Protein AF-A0AAX3INW8-F1 (afdb_monomer_lite)

InterPro domains:
  IPR059570 HI_1489-like, N-terminal domain [PF27180] (1-56)

pLDDT: mean 84.74, std 12.93, range [37.66, 93.94]

Foldseek 3Di:
DPQQADPPPRDGQALVVLCVDPVSVVVLVVLVVPDDPSSVVVVVVSCSRHPDPPPD

Secondary structure (DSSP, 8-state):
--TTB-TTT--B--HHHHHHSHHHHHHHHHHHHS-HHHHHHHHHHHGGGSPPP---

Radius of gyration: 12.79 Å; chains: 1; bounding box: 24×31×30 Å

Structure (mmCIF, N/CA/C/O backbone):
data_AF-A0AAX3INW8-F1
#
_entry.id   AF-A0AAX3INW8-F1
#
loop_
_atom_site.group_PDB
_atom_site.id
_atom_site.type_symbol
_atom_site.label_atom_id
_atom_site.label_alt_id
_atom_site.label_comp_id
_atom_site.label_asym_id
_atom_site.label_entity_id
_atom_site.label_seq_id
_atom_site.pdbx_PDB_ins_code
_atom_site.Cartn_x
_atom_site.Cartn_y
_atom_site.Cartn_z
_atom_site.occupa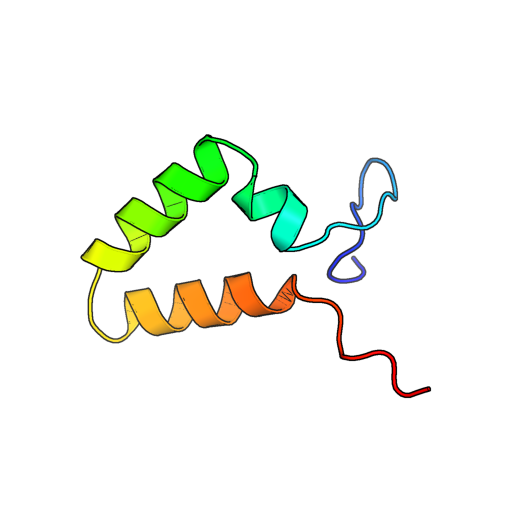ncy
_atom_site.B_iso_or_equiv
_atom_site.auth_seq_id
_atom_site.auth_comp_id
_atom_site.auth_asym_id
_atom_site.auth_atom_id
_atom_site.pdbx_PDB_model_num
ATOM 1 N N . MET A 1 1 ? -7.331 -0.378 -19.442 1.00 61.34 1 MET A N 1
ATOM 2 C CA . MET A 1 1 ? -6.262 -0.210 -18.435 1.00 61.34 1 MET A CA 1
ATOM 3 C C . MET A 1 1 ? -5.994 -1.573 -17.821 1.00 61.34 1 MET A C 1
ATOM 5 O O . MET A 1 1 ? -6.942 -2.199 -17.366 1.00 61.34 1 MET A O 1
ATOM 9 N N . LYS A 1 2 ? -4.757 -2.073 -17.888 1.00 75.00 2 LYS A N 1
ATOM 10 C CA . LYS A 1 2 ? -4.377 -3.297 -17.173 1.00 75.00 2 LYS A CA 1
ATOM 11 C C . LYS A 1 2 ? -4.092 -2.888 -15.728 1.00 75.00 2 LYS A C 1
ATOM 13 O O . LYS A 1 2 ? -3.333 -1.946 -15.514 1.00 75.00 2 LYS A O 1
ATOM 18 N N . LEU A 1 3 ? -4.747 -3.527 -14.764 1.00 81.19 3 LEU A N 1
ATOM 19 C CA . LEU A 1 3 ? -4.472 -3.289 -13.347 1.00 81.19 3 LEU A CA 1
ATOM 20 C C . LEU A 1 3 ? -2.977 -3.544 -13.083 1.00 81.19 3 LEU A C 1
ATOM 22 O O . LEU A 1 3 ? -2.386 -4.408 -13.734 1.00 81.19 3 LEU A O 1
ATOM 26 N N . CYS A 1 4 ? -2.360 -2.744 -12.213 1.00 87.38 4 CYS A N 1
ATOM 27 C CA . CYS A 1 4 ? -0.909 -2.741 -11.970 1.00 87.38 4 CYS A CA 1
ATOM 28 C C . CYS A 1 4 ? -0.029 -2.283 -13.153 1.00 87.38 4 CYS A C 1
ATOM 30 O O . CYS A 1 4 ? 1.180 -2.468 -13.106 1.00 87.38 4 CYS A O 1
ATOM 32 N N . ARG A 1 5 ? -0.585 -1.661 -14.204 1.00 89.44 5 ARG A N 1
ATOM 33 C CA . ARG A 1 5 ? 0.187 -1.028 -15.290 1.00 89.44 5 ARG A CA 1
ATOM 34 C C . ARG A 1 5 ? -0.234 0.432 -15.436 1.00 89.44 5 ARG A C 1
ATOM 36 O O . ARG A 1 5 ? -1.413 0.717 -15.650 1.00 89.44 5 ARG A O 1
ATOM 43 N N . CYS A 1 6 ? 0.716 1.361 -15.354 1.00 87.69 6 CYS A N 1
ATOM 44 C CA . CYS A 1 6 ? 0.427 2.782 -15.528 1.00 87.69 6 CYS A CA 1
ATOM 45 C C . CYS A 1 6 ? -0.040 3.060 -16.968 1.00 87.69 6 CYS A C 1
ATOM 47 O O . CYS A 1 6 ? 0.685 2.734 -17.907 1.00 87.69 6 CYS A O 1
ATOM 49 N N . PRO A 1 7 ? -1.209 3.686 -17.189 1.00 88.75 7 PRO A N 1
ATOM 50 C CA . PRO A 1 7 ? -1.686 3.990 -18.538 1.00 88.75 7 PRO A CA 1
ATOM 51 C C . PRO A 1 7 ? -0.920 5.141 -19.212 1.00 88.75 7 PRO A C 1
ATOM 53 O O . PRO A 1 7 ? -1.142 5.385 -20.391 1.00 88.75 7 PRO A O 1
ATOM 56 N N . ILE A 1 8 ? -0.064 5.857 -18.471 1.00 93.94 8 ILE A N 1
ATOM 57 C CA . ILE A 1 8 ? 0.690 7.021 -18.960 1.00 93.94 8 ILE A CA 1
ATOM 58 C C . ILE A 1 8 ? 2.105 6.606 -19.364 1.00 93.94 8 ILE A C 1
ATOM 60 O O . ILE A 1 8 ? 2.500 6.777 -20.510 1.00 93.94 8 ILE A O 1
ATOM 64 N N . CYS A 1 9 ? 2.875 6.047 -18.426 1.00 93.94 9 CYS A N 1
ATOM 65 C CA . CYS A 1 9 ? 4.273 5.670 -18.661 1.00 93.94 9 CYS A CA 1
ATOM 66 C C . CYS A 1 9 ? 4.469 4.179 -18.940 1.00 93.94 9 CYS A C 1
ATOM 68 O O . CYS A 1 9 ? 5.580 3.757 -19.239 1.00 93.94 9 CYS A O 1
ATOM 70 N N . HIS A 1 10 ? 3.410 3.370 -18.839 1.00 89.50 10 HIS A N 1
ATOM 71 C CA . HIS A 1 10 ? 3.472 1.927 -19.045 1.00 89.50 10 HIS A CA 1
ATOM 72 C C . HIS A 1 10 ? 4.444 1.214 -18.092 1.00 89.50 10 HIS A C 1
ATOM 74 O O . HIS A 1 10 ? 4.831 0.093 -18.390 1.00 89.50 10 HIS A O 1
ATOM 80 N N . SER A 1 11 ? 4.825 1.800 -16.956 1.00 88.81 11 SER A N 1
ATOM 81 C CA . SER A 1 11 ? 5.548 1.079 -15.902 1.00 88.81 11 SER A CA 1
ATOM 82 C C . SER A 1 11 ? 4.614 0.150 -15.128 1.00 88.81 11 SER A C 1
ATOM 84 O O . SER A 1 11 ? 3.400 0.383 -15.066 1.00 88.81 11 SER A O 1
ATOM 86 N N . ASP A 1 12 ? 5.181 -0.891 -14.523 1.00 89.12 12 ASP A N 1
ATOM 87 C CA . ASP A 1 12 ? 4.459 -1.733 -13.574 1.00 89.12 12 ASP A CA 1
ATOM 88 C C . ASP A 1 12 ? 4.319 -1.004 -12.230 1.00 89.12 12 ASP A C 1
ATOM 90 O O . ASP A 1 12 ? 5.247 -0.355 -11.747 1.00 89.12 12 ASP A O 1
ATOM 94 N N . ILE A 1 13 ? 3.120 -1.061 -11.656 1.00 88.19 13 ILE A N 1
ATOM 95 C CA . ILE A 1 13 ? 2.777 -0.457 -10.369 1.00 88.19 13 ILE A CA 1
ATOM 96 C C . ILE A 1 13 ? 2.733 -1.586 -9.349 1.00 88.19 13 ILE A C 1
ATOM 98 O O . ILE A 1 13 ? 1.867 -2.459 -9.427 1.00 88.19 13 ILE A O 1
ATOM 102 N N . HIS A 1 14 ? 3.649 -1.544 -8.387 1.00 87.56 14 HIS A N 1
ATOM 103 C CA . HIS A 1 14 ? 3.712 -2.496 -7.286 1.00 87.56 14 HIS A CA 1
ATOM 104 C C . HIS A 1 14 ? 3.167 -1.861 -6.014 1.00 87.56 14 HIS A C 1
ATOM 106 O O . HIS A 1 14 ? 3.478 -0.708 -5.718 1.00 87.56 14 HIS A O 1
ATOM 112 N N . LEU A 1 15 ? 2.392 -2.629 -5.244 1.00 88.25 15 LEU A N 1
ATOM 113 C CA . LEU A 1 15 ? 1.899 -2.186 -3.942 1.00 88.25 15 LEU A CA 1
ATOM 114 C C . LEU A 1 15 ? 3.034 -1.667 -3.053 1.00 88.25 15 LEU A C 1
ATOM 116 O O . LEU A 1 15 ? 2.887 -0.603 -2.472 1.00 88.25 15 LEU A O 1
ATOM 120 N N . ASP A 1 16 ? 4.170 -2.362 -3.002 1.00 87.31 16 ASP A N 1
ATOM 121 C CA . ASP A 1 16 ? 5.296 -1.976 -2.144 1.00 87.31 16 ASP A CA 1
ATOM 122 C C . ASP A 1 16 ? 5.809 -0.566 -2.479 1.00 87.31 16 ASP A C 1
ATOM 124 O O . ASP A 1 16 ? 5.955 0.260 -1.584 1.00 87.31 16 ASP A O 1
ATOM 128 N N . ALA A 1 17 ? 5.937 -0.239 -3.770 1.00 87.75 17 ALA A N 1
ATOM 129 C CA . ALA A 1 17 ? 6.326 1.099 -4.219 1.00 87.75 17 ALA A CA 1
ATOM 130 C C . ALA A 1 17 ? 5.291 2.176 -3.842 1.00 87.75 17 ALA A C 1
ATOM 132 O O . ALA A 1 17 ? 5.658 3.306 -3.537 1.00 87.75 17 ALA A O 1
ATOM 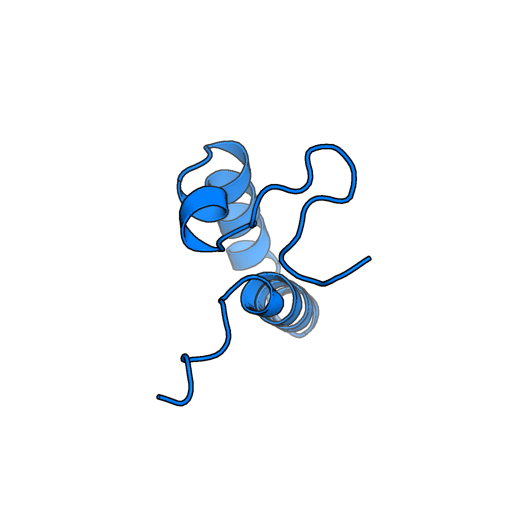133 N N . LEU A 1 18 ? 3.995 1.835 -3.822 1.00 86.44 18 LEU A N 1
ATOM 134 C CA . LEU A 1 18 ? 2.945 2.746 -3.351 1.00 86.44 18 LEU A CA 1
ATOM 135 C C . LEU A 1 18 ? 2.999 2.959 -1.832 1.00 86.44 18 LEU A C 1
ATOM 137 O O . LEU A 1 18 ? 2.595 4.016 -1.367 1.00 86.44 18 LEU A O 1
ATOM 141 N N . LEU A 1 19 ? 3.465 1.975 -1.056 1.00 85.75 19 LEU A N 1
ATOM 142 C CA . LEU A 1 19 ? 3.591 2.075 0.406 1.00 85.75 19 LEU A CA 1
ATOM 143 C C . LEU A 1 19 ? 4.901 2.734 0.860 1.00 85.75 19 LEU A C 1
ATOM 145 O O . LEU A 1 19 ? 5.028 3.140 2.019 1.00 85.75 19 LEU A O 1
ATOM 149 N N . GLU A 1 20 ? 5.895 2.801 -0.019 1.00 88.62 20 GLU A N 1
ATOM 150 C CA . GLU A 1 20 ? 7.138 3.532 0.223 1.00 88.62 20 GLU A CA 1
ATOM 151 C C . GLU A 1 20 ? 6.970 5.044 0.068 1.00 88.62 20 GLU A C 1
ATOM 153 O O . GLU A 1 20 ? 7.680 5.791 0.738 1.00 88.62 20 GLU A O 1
ATOM 158 N N . ASP A 1 21 ? 6.007 5.480 -0.744 1.00 91.00 21 ASP A N 1
ATOM 159 C CA . ASP A 1 21 ? 5.649 6.885 -0.916 1.00 91.00 21 ASP A CA 1
ATOM 160 C C . ASP A 1 21 ? 4.986 7.479 0.342 1.00 91.00 21 ASP A C 1
ATOM 162 O O . ASP A 1 21 ? 4.133 6.853 0.983 1.00 91.00 21 ASP A O 1
ATOM 166 N N . ASP A 1 22 ? 5.355 8.717 0.681 1.00 92.94 22 ASP A N 1
ATOM 167 C CA . ASP A 1 22 ? 4.855 9.407 1.874 1.00 92.94 22 ASP A CA 1
ATOM 168 C C . ASP A 1 22 ? 3.330 9.588 1.839 1.00 92.94 22 ASP A C 1
ATOM 170 O O . ASP A 1 22 ? 2.658 9.357 2.850 1.00 92.94 22 ASP A O 1
ATOM 174 N N . ALA A 1 23 ? 2.757 9.914 0.673 1.0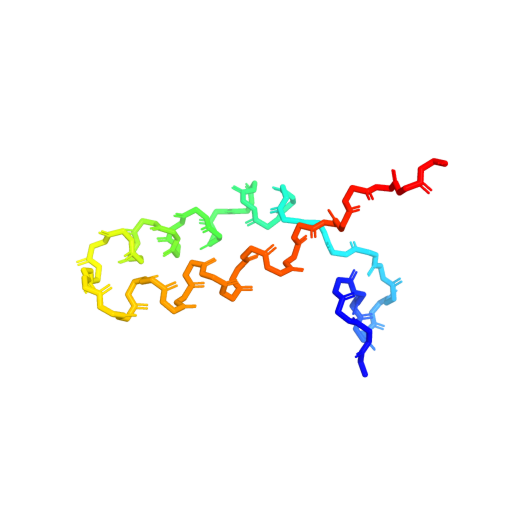0 91.25 23 ALA A N 1
ATOM 175 C CA . ALA A 1 23 ? 1.311 10.061 0.532 1.00 91.25 23 ALA A CA 1
ATOM 176 C C . ALA A 1 23 ? 0.596 8.706 0.646 1.00 91.25 23 ALA A C 1
ATOM 178 O O . ALA A 1 23 ? -0.499 8.620 1.207 1.00 91.25 23 ALA A O 1
ATOM 179 N N . GLY A 1 24 ? 1.222 7.625 0.172 1.00 90.19 24 GLY A N 1
ATOM 180 C CA . GLY A 1 24 ? 0.727 6.263 0.369 1.00 90.19 24 GLY A CA 1
ATOM 181 C C . GLY A 1 24 ? 0.663 5.854 1.843 1.00 90.19 24 GLY A C 1
ATOM 182 O O . GLY A 1 24 ? -0.346 5.303 2.298 1.00 90.19 24 GLY A O 1
ATOM 183 N N . ARG A 1 25 ? 1.702 6.177 2.620 1.00 90.19 25 ARG A N 1
ATOM 184 C CA . ARG A 1 25 ? 1.731 5.929 4.072 1.00 90.19 25 ARG A CA 1
ATOM 185 C C . ARG A 1 25 ? 0.683 6.741 4.817 1.00 90.19 25 ARG A C 1
ATOM 187 O O . ARG A 1 25 ? -0.043 6.182 5.641 1.00 90.19 25 ARG A O 1
ATOM 194 N N . GLU A 1 26 ? 0.580 8.032 4.515 1.00 93.31 26 GLU A N 1
ATOM 195 C CA . GLU A 1 26 ? -0.426 8.913 5.110 1.00 93.31 26 GLU A CA 1
ATOM 196 C C . GLU A 1 26 ? -1.844 8.400 4.823 1.00 93.31 26 GLU A C 1
ATOM 198 O O . GLU A 1 26 ? -2.655 8.254 5.742 1.00 93.31 26 GLU A O 1
ATOM 203 N N . MET A 1 27 ? -2.125 8.026 3.569 1.00 91.88 27 MET A N 1
ATOM 204 C CA . MET A 1 27 ? -3.414 7.466 3.160 1.00 91.88 27 MET A CA 1
ATOM 205 C C . MET A 1 27 ? -3.768 6.207 3.960 1.00 91.88 27 MET A C 1
ATOM 207 O O . MET A 1 27 ? -4.893 6.091 4.451 1.00 91.88 27 MET A O 1
ATOM 211 N N . LEU A 1 28 ? -2.831 5.267 4.132 1.00 89.38 28 LEU A N 1
ATOM 212 C CA . LEU A 1 28 ? -3.081 4.076 4.948 1.00 89.38 28 LEU A CA 1
ATOM 213 C C . LEU A 1 28 ? -3.366 4.420 6.413 1.00 89.38 28 LEU A C 1
ATOM 215 O O . LEU A 1 28 ? -4.256 3.815 7.017 1.00 89.38 28 LEU A O 1
ATOM 219 N N . GLY A 1 29 ? -2.662 5.410 6.966 1.00 90.75 29 GLY A N 1
ATOM 220 C CA . GLY A 1 29 ? -2.946 5.960 8.290 1.00 90.75 29 GLY A CA 1
ATOM 221 C C . GLY A 1 29 ? -4.392 6.447 8.404 1.00 90.75 29 GLY A C 1
ATOM 222 O O . GLY A 1 29 ? -5.120 6.039 9.310 1.00 90.75 29 GLY A O 1
ATOM 223 N N . LEU A 1 30 ? -4.862 7.244 7.444 1.00 92.25 30 LEU A N 1
ATOM 224 C CA . LEU A 1 30 ? -6.249 7.719 7.403 1.00 92.25 30 LEU A CA 1
ATOM 225 C C . LEU A 1 30 ? -7.258 6.567 7.267 1.00 92.25 30 LEU A C 1
ATOM 227 O O . LEU A 1 30 ? -8.257 6.532 7.986 1.00 92.25 30 LEU A O 1
ATOM 231 N N . ILE A 1 31 ? -6.982 5.588 6.401 1.00 91.75 31 ILE 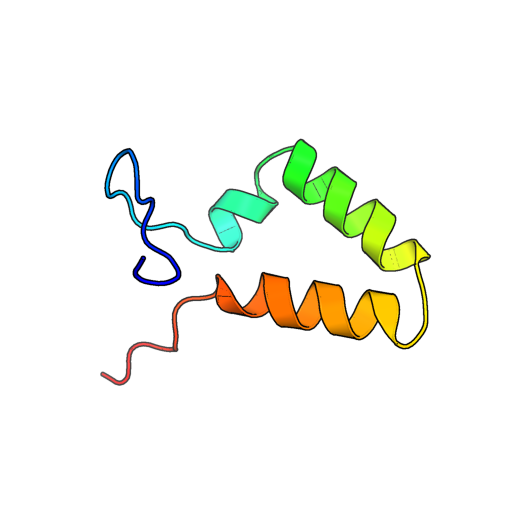A N 1
ATOM 232 C CA . ILE A 1 31 ? -7.853 4.420 6.192 1.00 91.75 31 ILE A CA 1
ATOM 233 C C . ILE A 1 31 ? -7.971 3.578 7.465 1.00 91.75 31 ILE A C 1
ATOM 235 O O . ILE A 1 31 ? -9.066 3.108 7.784 1.00 91.75 31 ILE A O 1
ATOM 239 N N . SER A 1 32 ? -6.879 3.415 8.217 1.00 87.25 32 SER A N 1
ATOM 240 C CA . SER A 1 32 ? -6.890 2.676 9.486 1.00 87.25 32 SER A CA 1
ATOM 241 C C . SER A 1 32 ? -7.836 3.290 10.526 1.00 87.25 32 SER A C 1
ATOM 243 O O . SER A 1 32 ? -8.414 2.562 11.332 1.00 87.25 32 SER A O 1
ATOM 245 N N . ASN A 1 33 ? -8.078 4.603 10.443 1.00 91.25 33 ASN A N 1
ATOM 246 C CA . ASN A 1 33 ? -8.995 5.328 11.320 1.00 91.25 33 ASN A CA 1
ATOM 247 C C . ASN A 1 33 ? -10.456 5.316 10.826 1.00 91.25 33 ASN A C 1
ATOM 249 O O . ASN A 1 33 ? -11.357 5.650 11.591 1.00 91.25 33 ASN A O 1
ATOM 253 N N . LEU A 1 34 ? -10.723 4.926 9.570 1.00 88.62 34 LEU A N 1
ATOM 254 C CA . LEU A 1 34 ? -12.058 5.029 8.957 1.00 88.62 34 LEU A CA 1
ATOM 255 C C . LEU A 1 34 ? -13.073 3.991 9.477 1.00 88.62 34 LEU A C 1
ATOM 257 O O . LEU A 1 34 ? -14.277 4.200 9.338 1.00 88.62 34 LEU A O 1
ATOM 261 N N . GLY A 1 35 ? -12.601 2.885 10.065 1.00 85.62 35 GLY A N 1
ATOM 262 C CA . GLY A 1 35 ? -13.422 1.831 10.669 1.00 85.62 35 GLY A CA 1
ATOM 263 C C . GLY A 1 35 ? -14.419 1.115 9.732 1.00 85.62 35 GLY A C 1
ATOM 264 O O . GLY A 1 35 ? -14.743 1.536 8.619 1.00 85.62 35 GLY A O 1
ATOM 265 N N . GLY A 1 36 ? -14.935 -0.025 10.197 1.00 89.00 36 GLY A N 1
ATOM 266 C CA . GLY A 1 36 ? -16.092 -0.702 9.600 1.00 89.00 36 GLY A CA 1
ATOM 267 C C . GLY A 1 36 ? -15.964 -1.083 8.115 1.00 89.00 36 GLY A C 1
ATOM 268 O O . GLY A 1 36 ? -14.922 -1.530 7.631 1.00 89.00 36 GLY A O 1
ATOM 269 N N . ARG A 1 37 ? -17.080 -0.964 7.381 1.00 90.56 37 ARG A N 1
ATOM 270 C CA . ARG A 1 37 ? -17.199 -1.414 5.979 1.00 90.56 37 ARG A CA 1
ATOM 271 C C . ARG A 1 37 ? -16.370 -0.576 5.005 1.00 90.56 37 ARG A C 1
ATOM 273 O O . ARG A 1 37 ? -15.885 -1.124 4.018 1.00 90.56 3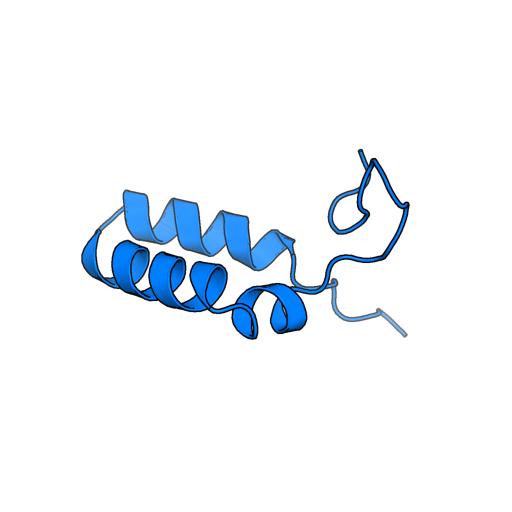7 ARG A O 1
ATOM 280 N N . ASN A 1 38 ? -16.194 0.712 5.295 1.00 89.12 38 ASN A N 1
ATOM 281 C CA . ASN A 1 38 ? -15.472 1.636 4.424 1.00 89.12 38 ASN A CA 1
ATOM 282 C C . ASN A 1 38 ? -13.972 1.335 4.438 1.00 89.12 38 ASN A C 1
ATOM 284 O O . ASN A 1 38 ? -13.384 1.163 3.372 1.00 89.12 38 ASN A O 1
ATOM 288 N N . ALA A 1 39 ? -13.381 1.153 5.625 1.00 91.25 39 ALA A N 1
ATOM 289 C CA . ALA A 1 39 ? -11.985 0.737 5.743 1.00 91.25 39 ALA A CA 1
ATOM 290 C C . ALA A 1 39 ? -11.734 -0.594 5.012 1.00 91.25 39 ALA A C 1
ATOM 292 O O . ALA A 1 39 ? -10.809 -0.703 4.211 1.00 91.25 39 ALA A O 1
ATOM 293 N N . ARG A 1 40 ? -12.615 -1.590 5.197 1.00 90.50 40 ARG A N 1
ATOM 294 C CA . ARG A 1 40 ? -12.498 -2.889 4.514 1.00 90.50 40 ARG A CA 1
ATOM 295 C C . ARG A 1 40 ? -12.540 -2.768 2.989 1.00 90.50 40 ARG A C 1
ATOM 297 O O . ARG A 1 40 ? -11.750 -3.429 2.317 1.00 90.50 40 ARG A O 1
ATOM 304 N N . ALA A 1 41 ? -13.453 -1.966 2.441 1.00 92.88 41 ALA A N 1
ATOM 305 C CA . ALA A 1 41 ? -13.567 -1.775 0.996 1.00 92.88 41 ALA A CA 1
ATOM 306 C C . ALA A 1 41 ? -12.308 -1.114 0.411 1.00 92.88 41 ALA A C 1
ATOM 308 O O . ALA A 1 41 ? -11.778 -1.596 -0.589 1.00 92.88 41 ALA A O 1
ATOM 309 N N . LEU A 1 42 ? -11.791 -0.074 1.075 1.00 92.50 42 LEU A N 1
ATOM 310 C CA . LEU A 1 42 ? -10.588 0.642 0.645 1.00 92.50 42 LEU A CA 1
ATOM 311 C C . LEU A 1 42 ? -9.344 -0.251 0.696 1.00 92.50 42 LEU A C 1
ATOM 313 O O . LEU A 1 42 ? -8.627 -0.355 -0.296 1.00 92.50 42 LEU A O 1
ATOM 317 N N . VAL A 1 43 ? -9.132 -0.970 1.802 1.00 90.31 43 VAL A N 1
ATOM 318 C CA . VAL A 1 43 ? -8.014 -1.921 1.930 1.00 90.31 43 VAL A CA 1
ATOM 319 C C . VAL A 1 43 ? -8.099 -3.020 0.867 1.00 90.31 43 VAL A C 1
ATOM 321 O O . VAL A 1 43 ? -7.088 -3.364 0.258 1.00 90.31 43 VAL A O 1
ATOM 324 N N . SER A 1 44 ? -9.299 -3.545 0.594 1.00 90.56 44 SER A N 1
ATOM 325 C CA . SER A 1 44 ? -9.491 -4.579 -0.436 1.00 90.56 44 SER A CA 1
ATOM 326 C C . SER A 1 44 ? -9.143 -4.066 -1.834 1.00 90.56 44 SER A C 1
ATOM 328 O O . SER A 1 44 ? -8.559 -4.803 -2.622 1.00 90.56 44 SER A O 1
ATOM 330 N N . TYR A 1 45 ? -9.470 -2.807 -2.138 1.00 90.38 45 TYR A N 1
ATOM 331 C CA . TYR A 1 45 ? -9.109 -2.182 -3.408 1.00 90.38 45 TYR A CA 1
ATOM 332 C C . TYR A 1 45 ? -7.597 -1.957 -3.528 1.00 90.38 45 TYR A C 1
ATOM 334 O O . TYR A 1 45 ? -7.010 -2.286 -4.553 1.00 90.38 45 TYR A O 1
ATOM 342 N N . ILE A 1 46 ? -6.941 -1.465 -2.472 1.00 90.19 46 ILE A N 1
ATOM 343 C CA . ILE A 1 46 ? -5.481 -1.269 -2.453 1.00 90.19 46 ILE A CA 1
ATOM 344 C C . ILE A 1 46 ? -4.742 -2.604 -2.639 1.00 90.19 46 ILE A C 1
ATOM 346 O O . ILE A 1 46 ? -3.748 -2.672 -3.359 1.00 90.19 46 ILE A O 1
ATOM 350 N N . ALA A 1 47 ? -5.255 -3.694 -2.063 1.00 88.19 47 ALA A N 1
ATOM 351 C CA . ALA A 1 47 ? -4.666 -5.022 -2.217 1.00 88.19 47 ALA A CA 1
ATOM 352 C C . ALA A 1 47 ? -4.628 -5.521 -3.675 1.00 88.19 47 ALA A C 1
ATOM 354 O O . ALA A 1 47 ? -3.816 -6.389 -3.986 1.00 88.19 47 ALA A O 1
ATOM 355 N N . LEU A 1 48 ? -5.439 -4.955 -4.579 1.00 89.00 48 LEU A N 1
ATOM 356 C CA . LEU A 1 48 ? -5.410 -5.276 -6.009 1.00 89.00 48 LEU A CA 1
ATOM 357 C C . LEU A 1 48 ? -4.094 -4.884 -6.697 1.00 89.00 48 LEU A C 1
ATOM 359 O O . LEU A 1 48 ? -3.783 -5.423 -7.753 1.00 89.00 48 LEU A O 1
ATOM 363 N N . PHE A 1 49 ? -3.327 -3.959 -6.110 1.00 88.56 49 PHE A N 1
ATOM 364 C CA . PHE A 1 49 ? -2.007 -3.559 -6.608 1.00 88.56 49 PHE A CA 1
ATOM 365 C C . PHE A 1 49 ? -0.892 -4.524 -6.193 1.00 88.56 49 PHE A C 1
ATOM 367 O O . PHE A 1 49 ? 0.265 -4.364 -6.591 1.00 88.56 49 PHE A O 1
ATOM 374 N N . ARG A 1 50 ? -1.212 -5.539 -5.382 1.00 84.44 50 ARG A N 1
ATOM 375 C CA . ARG A 1 50 ? -0.292 -6.639 -5.127 1.00 84.44 50 ARG A CA 1
ATOM 376 C C . ARG A 1 50 ? -0.287 -7.528 -6.373 1.00 84.44 50 ARG A C 1
ATOM 378 O O . ARG A 1 50 ? -1.358 -7.995 -6.758 1.00 84.44 50 ARG A O 1
ATOM 385 N N . PRO A 1 51 ? 0.870 -7.785 -7.007 1.00 70.88 51 PRO A N 1
ATOM 386 C CA . PRO A 1 51 ? 0.916 -8.744 -8.101 1.00 70.88 51 PRO A CA 1
ATOM 387 C C . PRO A 1 51 ? 0.362 -10.088 -7.609 1.00 70.88 51 PRO A C 1
ATOM 389 O O . PRO A 1 51 ? 0.671 -10.513 -6.489 1.00 70.88 51 PRO A O 1
ATOM 392 N N . GLU A 1 52 ? -0.475 -10.747 -8.419 1.00 67.38 52 GLU A N 1
ATOM 393 C CA . GLU A 1 52 ? -0.840 -12.140 -8.155 1.00 67.38 52 GLU A CA 1
ATOM 394 C C . GLU A 1 52 ? 0.458 -12.926 -7.962 1.00 67.38 52 GLU A C 1
ATOM 396 O O . GLU A 1 52 ? 1.439 -12.678 -8.673 1.00 67.38 52 GLU A O 1
ATOM 401 N N . LYS A 1 53 ? 0.503 -13.833 -6.971 1.00 55.19 53 LYS A N 1
ATOM 402 C CA . LYS A 1 53 ? 1.642 -14.751 -6.845 1.00 55.19 53 LYS A CA 1
ATOM 403 C C . LYS A 1 53 ? 1.859 -15.342 -8.228 1.00 55.19 53 LYS A C 1
ATOM 405 O O . LYS A 1 53 ? 0.948 -15.982 -8.745 1.00 55.19 53 LYS A O 1
ATOM 410 N N . SER A 1 54 ? 3.028 -15.075 -8.811 1.00 45.22 54 SER A N 1
ATOM 411 C CA . SER A 1 54 ? 3.434 -15.670 -10.074 1.00 45.22 54 SER A CA 1
ATOM 412 C C . SER A 1 54 ? 3.235 -17.171 -9.913 1.00 45.22 54 SER A C 1
ATOM 414 O O . SER A 1 54 ? 3.878 -17.798 -9.067 1.00 45.22 54 SER A O 1
ATOM 416 N N . VAL A 1 55 ? 2.227 -17.706 -10.599 1.00 37.66 55 VAL A N 1
ATOM 417 C CA . VAL A 1 55 ? 2.010 -19.143 -10.680 1.00 37.66 55 VAL A CA 1
ATOM 418 C C . VA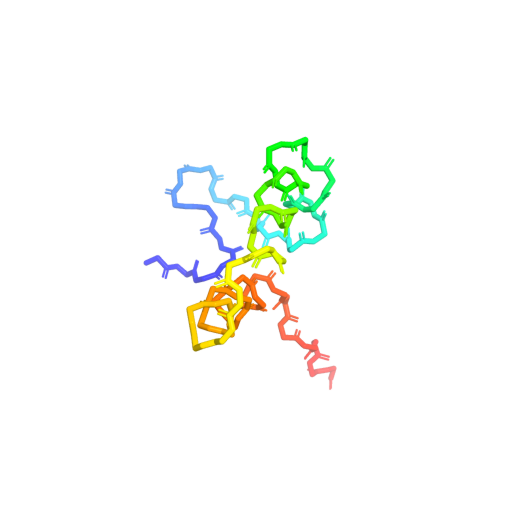L A 1 55 ? 3.132 -19.606 -11.598 1.00 37.66 55 VAL A C 1
ATOM 420 O O . VAL A 1 55 ? 3.026 -19.466 -12.814 1.00 37.66 55 VAL A O 1
ATOM 423 N N . LEU A 1 56 ? 4.266 -19.937 -10.975 1.00 37.81 56 LEU A N 1
ATOM 424 C CA . LEU A 1 56 ? 5.427 -20.555 -11.613 1.00 37.81 56 LEU A CA 1
ATOM 425 C C . LEU A 1 56 ? 4.997 -21.796 -12.398 1.00 37.81 56 LEU A C 1
ATOM 427 O O . LEU A 1 56 ? 4.162 -22.560 -11.858 1.00 37.81 56 LEU A O 1
#

Organism: Haemophilus influenzae (NCBI:txid727)

Sequence (56 aa):
MKLCRCPICHSDIHLDALLEDDAGREMLGLISNLGGRNARALVSYIALFRPEKSVL